Protein AF-G0MI39-F1 (afdb_monomer_lite)

Sequence (133 aa):
MDVKTEIKRYMENEIDLSHENLKAAEGELINAMEQLVKMVQGYNIDMSHFEDQTTQYDRILRQLKAARNAYMFNELKGITARIELLTEELKKIMKTFRVRHRRLIEEAAAAQSAEDGSEDEVEDEAEEDEDDE

Organism: Caenorhabditis brenneri (NCBI:txid135651)

pLDDT: mean 78.34, std 10.87, range [51.91, 91.31]

Foldseek 3Di:
DDPVVVVVVVVVVLLVVLVVLLVVLVVLLVVLVVVVVVVCVVLVFDCVVCVVVVVVVVVLVVLSVVLVVPSDSVSSVVSSVVSNVVSVVSVVCVVCVCPVCVVSSVVSVVVVVVVVVPPPDPDDDDDDDDDDD

Structure (mmCIF, N/CA/C/O backbone):
data_AF-G0MI39-F1
#
_entry.id   AF-G0MI39-F1
#
loop_
_atom_site.group_PDB
_atom_site.id
_atom_site.type_symbol
_atom_site.label_atom_id
_atom_site.label_alt_id
_atom_site.label_comp_id
_atom_site.label_asym_id
_atom_site.label_entity_id
_atom_site.label_seq_id
_atom_site.pdbx_PDB_ins_cod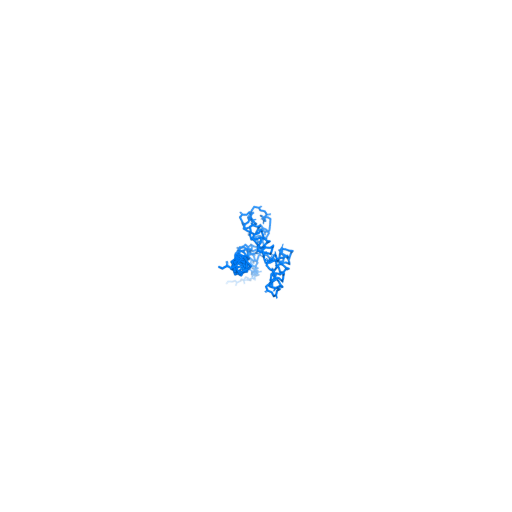e
_atom_site.Cartn_x
_atom_site.Cartn_y
_atom_site.Cartn_z
_atom_site.occupancy
_atom_site.B_iso_or_equiv
_atom_site.auth_seq_id
_atom_site.auth_comp_id
_atom_site.auth_asym_id
_atom_site.auth_atom_id
_atom_site.pdbx_PDB_model_num
ATOM 1 N N . MET A 1 1 ? 31.360 4.065 -32.986 1.00 61.62 1 MET A N 1
ATOM 2 C CA . MET A 1 1 ? 30.204 3.307 -32.467 1.00 61.62 1 MET A CA 1
ATOM 3 C C . MET A 1 1 ? 29.000 3.778 -33.262 1.00 61.62 1 MET A C 1
ATOM 5 O O . MET A 1 1 ? 28.885 4.983 -33.442 1.00 61.62 1 MET A O 1
ATOM 9 N N . ASP A 1 2 ? 28.213 2.882 -33.859 1.00 85.75 2 ASP A N 1
ATOM 10 C CA . ASP A 1 2 ? 27.056 3.303 -34.659 1.00 85.75 2 ASP A CA 1
ATOM 11 C C . ASP A 1 2 ? 25.864 3.681 -33.753 1.00 85.75 2 ASP A C 1
ATOM 13 O O . ASP A 1 2 ? 25.749 3.196 -32.624 1.00 85.75 2 ASP A O 1
ATOM 17 N N . VAL A 1 3 ? 24.976 4.540 -34.259 1.00 81.56 3 VAL A N 1
ATOM 18 C CA . VAL A 1 3 ? 23.812 5.082 -33.531 1.00 81.56 3 VAL A CA 1
ATOM 19 C C . VAL A 1 3 ? 22.876 3.982 -33.011 1.00 81.56 3 VAL A C 1
ATOM 21 O O . VAL A 1 3 ? 22.298 4.110 -31.935 1.00 81.56 3 VAL A O 1
ATOM 24 N N . LYS A 1 4 ? 22.738 2.868 -33.735 1.00 80.25 4 LYS A N 1
ATOM 25 C CA . LYS A 1 4 ? 21.874 1.744 -33.348 1.00 80.25 4 LYS A CA 1
ATOM 26 C C . LYS A 1 4 ? 22.452 0.995 -32.146 1.00 80.25 4 LYS A C 1
ATOM 28 O O . LYS A 1 4 ? 21.699 0.595 -31.261 1.00 80.25 4 LYS A O 1
ATOM 33 N N . THR A 1 5 ? 23.773 0.848 -32.088 1.00 84.06 5 THR A N 1
ATOM 34 C CA . THR A 1 5 ? 24.483 0.276 -30.935 1.00 84.06 5 THR A CA 1
ATOM 35 C C . THR A 1 5 ? 24.332 1.158 -29.690 1.00 84.06 5 THR A C 1
ATOM 37 O O . THR A 1 5 ? 24.114 0.651 -28.591 1.00 84.06 5 THR A O 1
ATOM 40 N N . GLU A 1 6 ? 24.387 2.480 -29.851 1.00 83.38 6 GLU A N 1
ATOM 41 C CA . GLU A 1 6 ? 24.227 3.426 -28.743 1.00 83.38 6 GLU A CA 1
ATOM 42 C C . GLU A 1 6 ? 22.795 3.462 -28.189 1.00 83.38 6 GLU A C 1
ATOM 44 O O . GLU A 1 6 ? 22.616 3.378 -26.974 1.00 83.38 6 GLU A O 1
ATOM 49 N N . ILE A 1 7 ? 21.784 3.474 -29.066 1.00 79.12 7 ILE A N 1
ATOM 50 C CA . ILE A 1 7 ? 20.367 3.376 -28.678 1.00 79.12 7 ILE A CA 1
ATOM 51 C C . ILE A 1 7 ? 20.089 2.054 -27.955 1.00 79.12 7 ILE A C 1
ATOM 53 O O . ILE A 1 7 ? 19.403 2.048 -26.936 1.00 79.12 7 ILE A O 1
ATOM 57 N N . LYS A 1 8 ? 20.638 0.934 -28.443 1.00 77.62 8 LYS A N 1
ATOM 58 C CA . LYS A 1 8 ? 20.431 -0.377 -27.816 1.00 77.62 8 LYS A CA 1
ATOM 59 C C . LYS A 1 8 ? 20.957 -0.410 -26.376 1.00 77.62 8 LYS A C 1
ATOM 61 O O . LYS A 1 8 ? 20.229 -0.814 -25.479 1.00 77.62 8 LYS A O 1
ATOM 66 N N . ARG A 1 9 ? 22.176 0.087 -26.154 1.00 81.75 9 ARG A N 1
ATOM 67 C CA . ARG A 1 9 ? 22.781 0.190 -24.816 1.00 81.75 9 ARG A CA 1
ATOM 68 C C . ARG A 1 9 ? 21.995 1.124 -23.891 1.00 81.75 9 ARG A C 1
ATOM 70 O O . ARG A 1 9 ? 21.855 0.833 -22.711 1.00 81.75 9 ARG A O 1
ATOM 77 N N . TYR A 1 10 ? 21.469 2.233 -24.416 1.00 81.12 10 TYR A N 1
ATOM 78 C CA . TYR A 1 10 ? 20.580 3.109 -23.648 1.00 81.12 10 TYR A CA 1
ATOM 79 C C . TYR A 1 10 ? 19.308 2.370 -23.203 1.00 81.12 10 TYR A C 1
ATOM 81 O O . TYR A 1 10 ? 18.942 2.441 -22.035 1.00 81.12 10 TYR A O 1
ATOM 89 N N . MET A 1 11 ? 18.673 1.611 -24.103 1.00 78.56 11 MET A N 1
ATOM 90 C CA . MET A 1 11 ? 17.482 0.826 -23.766 1.00 78.56 11 MET A CA 1
ATOM 91 C C . MET A 1 11 ? 17.762 -0.274 -22.736 1.00 78.56 11 MET A C 1
ATOM 93 O O . MET A 1 11 ? 16.943 -0.475 -21.846 1.00 78.56 11 MET A O 1
ATOM 97 N N . GLU A 1 12 ? 18.898 -0.967 -22.838 1.00 80.06 12 GLU A N 1
ATOM 98 C CA . GLU A 1 12 ? 19.317 -1.980 -21.856 1.00 80.06 12 GLU A CA 1
ATOM 99 C C . GLU A 1 12 ? 19.497 -1.352 -20.461 1.00 80.06 12 GLU A C 1
ATOM 101 O O . GLU A 1 12 ? 18.884 -1.815 -19.502 1.00 80.06 12 GLU A O 1
ATOM 106 N N . ASN A 1 13 ? 20.207 -0.222 -20.364 1.00 81.62 13 ASN A N 1
ATOM 107 C CA . ASN A 1 13 ? 20.380 0.503 -19.099 1.00 81.62 13 ASN A CA 1
ATOM 108 C C . ASN A 1 13 ? 19.049 0.999 -18.502 1.00 81.62 13 ASN A C 1
ATOM 110 O O . ASN A 1 13 ? 18.848 0.970 -17.291 1.00 81.62 13 ASN A O 1
ATOM 114 N N . GLU A 1 14 ? 18.136 1.483 -19.344 1.00 79.69 14 GLU A N 1
ATOM 115 C CA . GLU A 1 14 ? 16.818 1.949 -18.908 1.00 79.69 14 GLU A CA 1
ATOM 116 C C . GLU A 1 14 ? 15.943 0.801 -18.379 1.00 79.69 14 GLU A C 1
ATOM 118 O O . GLU A 1 14 ? 15.175 0.999 -17.431 1.00 79.69 14 GLU A O 1
ATOM 123 N N . ILE A 1 15 ? 16.054 -0.399 -18.960 1.00 76.06 15 ILE A N 1
ATOM 124 C CA . ILE A 1 15 ? 15.371 -1.603 -18.468 1.00 76.06 15 ILE A CA 1
ATOM 125 C C . ILE A 1 15 ? 15.882 -1.966 -17.072 1.00 76.06 15 ILE A C 1
ATOM 127 O O . ILE A 1 15 ? 15.061 -2.152 -16.171 1.00 76.06 15 ILE A O 1
ATOM 131 N N . ASP A 1 16 ? 17.200 -1.993 -16.873 1.00 80.88 16 ASP A N 1
ATOM 132 C CA . ASP A 1 16 ? 17.807 -2.300 -15.572 1.00 80.88 16 ASP A CA 1
ATOM 133 C C . ASP A 1 16 ? 17.374 -1.289 -14.501 1.00 80.88 16 ASP A C 1
ATOM 135 O O . ASP A 1 16 ? 16.868 -1.676 -13.444 1.00 80.88 16 ASP A O 1
ATOM 139 N N . LEU A 1 17 ? 17.439 0.010 -14.816 1.00 81.94 17 LEU A N 1
ATOM 140 C CA . LEU A 1 17 ? 16.979 1.073 -13.919 1.00 81.94 17 LEU A CA 1
ATOM 141 C C . LEU A 1 17 ? 15.483 0.937 -13.583 1.00 81.94 17 LEU A C 1
ATOM 143 O O . LEU A 1 17 ? 15.063 1.141 -12.445 1.00 81.94 17 LEU A O 1
ATOM 147 N N . SER A 1 18 ? 14.657 0.565 -14.564 1.00 78.25 18 SER A N 1
ATOM 148 C CA . SER A 1 18 ? 13.218 0.365 -14.348 1.00 78.25 18 SER A CA 1
ATOM 149 C C . SER A 1 18 ? 12.935 -0.834 -13.442 1.00 78.25 18 SER A C 1
ATOM 151 O O . SER A 1 18 ? 12.008 -0.779 -12.632 1.00 78.25 18 SER A O 1
ATOM 153 N N . HIS A 1 19 ? 13.736 -1.898 -13.533 1.00 79.19 19 HIS A N 1
ATOM 154 C CA . HIS A 1 19 ? 13.647 -3.043 -12.630 1.00 79.19 19 HIS A CA 1
ATOM 155 C C . HIS A 1 19 ? 14.049 -2.690 -11.196 1.00 79.19 19 HIS A C 1
ATOM 157 O O . HIS A 1 19 ? 13.366 -3.112 -10.259 1.00 79.19 19 HIS A O 1
ATOM 163 N N . GLU A 1 20 ? 15.120 -1.917 -11.015 1.00 84.94 20 GLU A N 1
ATOM 164 C CA . GLU A 1 20 ? 15.544 -1.441 -9.694 1.00 84.94 20 GLU A CA 1
ATOM 165 C C . GLU A 1 20 ? 14.475 -0.553 -9.050 1.00 84.94 20 GLU A C 1
ATOM 167 O O . GLU A 1 20 ? 14.073 -0.809 -7.913 1.00 84.94 20 GLU A O 1
ATOM 172 N N . ASN A 1 21 ? 13.935 0.410 -9.801 1.00 84.44 21 ASN A N 1
ATOM 173 C CA . ASN A 1 21 ? 12.869 1.291 -9.324 1.00 84.44 21 ASN A CA 1
ATOM 174 C C . ASN A 1 21 ? 11.598 0.513 -8.965 1.00 84.44 21 ASN A C 1
ATOM 176 O O . ASN A 1 21 ? 11.002 0.754 -7.919 1.00 84.44 21 ASN A O 1
ATOM 180 N N . LEU A 1 22 ? 11.202 -0.464 -9.789 1.00 83.38 22 LEU A N 1
ATOM 181 C CA . LEU A 1 22 ? 10.055 -1.321 -9.486 1.00 83.38 22 LEU A CA 1
ATOM 182 C C . LEU A 1 22 ? 10.268 -2.108 -8.186 1.00 83.38 22 LEU A C 1
ATOM 184 O O . LEU A 1 22 ? 9.354 -2.211 -7.371 1.00 83.38 22 LEU A O 1
ATOM 188 N N . LYS A 1 23 ? 11.472 -2.655 -7.977 1.00 84.06 23 LYS A N 1
ATOM 189 C CA . LYS A 1 23 ? 11.817 -3.394 -6.755 1.00 84.06 23 LYS A CA 1
ATOM 190 C C . LYS A 1 23 ? 11.811 -2.486 -5.521 1.00 84.06 23 LYS A C 1
ATOM 192 O O . LYS A 1 23 ? 11.361 -2.916 -4.462 1.00 84.06 23 LYS A O 1
ATOM 197 N N . ALA A 1 24 ? 12.300 -1.254 -5.649 1.00 87.50 24 ALA A N 1
ATOM 198 C CA . ALA A 1 24 ? 12.259 -0.267 -4.574 1.00 87.50 24 ALA A CA 1
ATOM 199 C C . ALA A 1 24 ? 10.810 0.102 -4.216 1.00 87.50 24 ALA A C 1
ATOM 201 O O . ALA A 1 24 ? 10.422 -0.021 -3.056 1.00 87.50 24 ALA A O 1
ATOM 202 N N . ALA A 1 25 ? 9.989 0.442 -5.216 1.00 85.38 25 ALA A N 1
ATOM 203 C CA . ALA A 1 25 ? 8.580 0.779 -5.024 1.00 85.38 25 ALA A CA 1
ATOM 204 C C . ALA A 1 25 ? 7.782 -0.384 -4.402 1.00 85.38 25 ALA A C 1
ATOM 206 O O . ALA A 1 25 ? 6.984 -0.170 -3.490 1.00 85.38 25 ALA A O 1
ATOM 207 N N . GLU A 1 26 ? 8.027 -1.625 -4.842 1.00 84.19 26 GLU A N 1
ATOM 208 C CA . GLU A 1 26 ? 7.455 -2.840 -4.242 1.00 84.19 26 GLU A CA 1
ATOM 209 C C . GLU A 1 26 ? 7.794 -2.947 -2.748 1.00 84.19 26 GLU A C 1
ATOM 211 O O . GLU A 1 26 ? 6.906 -3.168 -1.924 1.00 84.19 26 GLU A O 1
ATOM 216 N N . GLY A 1 2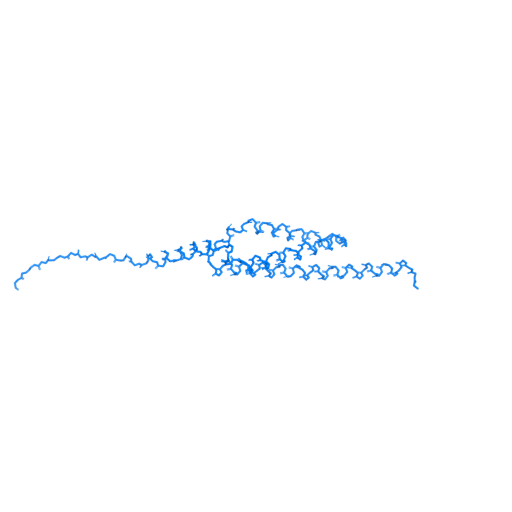7 ? 9.069 -2.760 -2.392 1.00 87.19 27 GLY A N 1
ATOM 217 C CA . GLY A 1 27 ? 9.518 -2.807 -1.002 1.00 87.19 27 GLY A CA 1
ATOM 218 C C . GLY A 1 27 ? 8.875 -1.724 -0.133 1.00 87.19 27 GLY A C 1
ATOM 219 O O . GLY A 1 27 ? 8.471 -2.001 0.997 1.00 87.19 27 GLY A O 1
ATOM 220 N N . GLU A 1 28 ? 8.732 -0.507 -0.661 1.00 89.25 28 GLU A N 1
ATOM 221 C CA . GLU A 1 28 ? 8.056 0.583 0.047 1.00 89.25 28 GLU A CA 1
ATOM 222 C C . GLU A 1 28 ? 6.571 0.301 0.284 1.00 89.25 28 GLU A C 1
ATOM 224 O O . GLU A 1 28 ? 6.078 0.549 1.387 1.00 89.25 28 GLU A O 1
ATOM 229 N N . LEU A 1 29 ? 5.870 -0.250 -0.713 1.00 85.94 29 LEU A N 1
ATOM 230 C CA . LEU A 1 29 ? 4.461 -0.616 -0.583 1.00 85.94 29 LEU A CA 1
ATOM 231 C C . LEU A 1 29 ? 4.264 -1.676 0.505 1.00 85.94 29 LEU A C 1
ATOM 233 O O . LEU A 1 29 ? 3.411 -1.507 1.375 1.00 85.94 29 LEU A O 1
ATOM 237 N N . ILE A 1 30 ? 5.073 -2.741 0.483 1.00 86.44 30 ILE A N 1
ATOM 238 C CA . ILE A 1 30 ? 5.008 -3.823 1.478 1.00 86.44 30 ILE A CA 1
ATOM 239 C C . ILE A 1 30 ? 5.231 -3.264 2.887 1.00 86.44 30 ILE A C 1
ATOM 241 O O . ILE A 1 30 ? 4.432 -3.521 3.785 1.00 86.44 30 ILE A O 1
ATOM 245 N N . ASN A 1 31 ? 6.260 -2.436 3.074 1.00 90.56 31 ASN A N 1
ATOM 246 C CA . ASN A 1 31 ? 6.541 -1.812 4.367 1.00 90.56 31 ASN A CA 1
ATOM 247 C C . ASN A 1 31 ? 5.377 -0.915 4.834 1.00 90.56 31 ASN A C 1
ATOM 249 O O . ASN A 1 31 ? 4.955 -0.989 5.987 1.00 90.56 31 ASN A O 1
ATOM 253 N N . ALA A 1 32 ? 4.805 -0.103 3.940 1.00 87.31 32 ALA A N 1
ATOM 254 C CA . ALA A 1 32 ? 3.653 0.734 4.270 1.00 87.31 32 ALA A CA 1
ATOM 255 C C . ALA A 1 32 ? 2.420 -0.098 4.671 1.00 87.31 32 ALA A C 1
ATOM 257 O O . ALA A 1 32 ? 1.719 0.265 5.617 1.00 87.31 32 ALA A O 1
ATOM 258 N N . MET A 1 33 ? 2.175 -1.230 4.003 1.00 85.88 33 MET A N 1
ATOM 259 C CA . MET A 1 33 ? 1.104 -2.160 4.372 1.00 85.88 33 MET A CA 1
ATOM 260 C C . MET A 1 33 ? 1.343 -2.787 5.750 1.00 85.88 33 MET A C 1
ATOM 262 O O . MET A 1 33 ? 0.434 -2.799 6.577 1.00 85.88 33 MET A O 1
ATOM 266 N N . GLU A 1 34 ? 2.561 -3.254 6.037 1.00 88.94 34 GLU A N 1
ATOM 267 C CA . GLU A 1 34 ? 2.911 -3.803 7.354 1.00 88.94 34 GLU A CA 1
ATOM 268 C C . GLU A 1 34 ? 2.727 -2.777 8.480 1.00 88.94 34 GLU A C 1
ATOM 270 O O . GLU A 1 34 ? 2.248 -3.116 9.564 1.00 88.94 34 GLU A O 1
ATOM 275 N N . GLN A 1 35 ? 3.088 -1.513 8.236 1.00 89.25 35 GLN A N 1
ATOM 276 C CA . GLN A 1 35 ? 2.880 -0.427 9.195 1.00 89.25 35 GLN A CA 1
ATOM 277 C C . GLN A 1 35 ? 1.396 -0.148 9.434 1.00 89.25 35 GLN A C 1
ATOM 279 O O . GLN A 1 35 ? 0.996 0.043 10.583 1.00 89.25 35 GLN A O 1
ATOM 284 N N . LEU A 1 36 ? 0.576 -0.163 8.379 1.00 86.44 36 LEU A N 1
ATOM 285 C CA . LEU A 1 36 ? -0.869 -0.003 8.514 1.00 86.44 36 LEU A CA 1
ATOM 286 C C . LEU A 1 36 ? -1.473 -1.144 9.343 1.00 86.44 36 LEU A C 1
ATOM 288 O O . LEU A 1 36 ? -2.235 -0.873 10.265 1.00 86.44 36 LEU A O 1
ATOM 292 N N . VAL A 1 37 ? -1.095 -2.399 9.077 1.00 87.56 37 VAL A N 1
ATOM 293 C CA . VAL A 1 37 ? -1.579 -3.561 9.844 1.00 87.56 37 VAL A CA 1
ATOM 294 C C . VAL A 1 37 ? -1.206 -3.436 11.320 1.00 87.56 37 VAL A C 1
ATOM 296 O O . VAL A 1 37 ? -2.079 -3.544 12.179 1.00 87.56 37 VAL A O 1
ATOM 299 N N . LYS A 1 38 ? 0.061 -3.129 11.627 1.00 88.94 38 LYS A N 1
ATOM 300 C CA . LYS A 1 38 ? 0.518 -2.910 13.011 1.00 88.94 38 LYS A CA 1
ATOM 301 C C . LYS A 1 38 ? -0.257 -1.788 13.699 1.00 88.94 38 LYS A C 1
ATOM 303 O O . LYS A 1 38 ? -0.565 -1.894 14.881 1.00 88.94 38 LYS A O 1
ATOM 308 N N . MET A 1 39 ? -0.574 -0.719 12.970 1.00 88.88 39 MET A N 1
ATOM 309 C CA . MET A 1 39 ? -1.361 0.393 13.494 1.00 88.88 39 MET A CA 1
ATOM 310 C C . MET A 1 39 ? -2.793 -0.031 13.826 1.00 88.88 39 MET A C 1
ATOM 312 O O . MET A 1 39 ? -3.255 0.250 14.926 1.00 88.88 39 MET A O 1
ATOM 316 N N . VAL A 1 40 ? -3.481 -0.714 12.907 1.00 88.06 40 VAL A N 1
ATOM 317 C CA . VAL A 1 40 ? -4.859 -1.193 13.111 1.00 88.06 40 VAL A CA 1
ATOM 318 C C . VAL A 1 40 ? -4.923 -2.177 14.283 1.00 88.06 40 VAL A C 1
ATOM 320 O O . VAL A 1 40 ? -5.755 -2.011 15.174 1.00 88.06 40 VAL A O 1
ATOM 323 N N . GLN A 1 41 ? -3.983 -3.126 14.342 1.00 87.50 41 GLN A N 1
ATOM 324 C CA . GLN A 1 41 ? -3.844 -4.064 15.460 1.00 87.50 41 GLN A CA 1
ATOM 325 C C . GLN A 1 41 ? -3.559 -3.351 16.786 1.00 87.50 41 GLN A C 1
ATOM 327 O O . GLN A 1 41 ? -4.126 -3.720 17.807 1.00 87.50 41 GLN A O 1
ATOM 332 N N . GLY A 1 42 ? -2.738 -2.296 16.782 1.00 87.75 42 GLY A N 1
ATOM 333 C CA . GLY A 1 42 ? -2.465 -1.489 17.975 1.00 87.75 42 GLY A CA 1
ATOM 334 C C . GLY A 1 42 ? -3.696 -0.775 18.545 1.00 87.75 42 GLY A C 1
ATOM 335 O O . GLY A 1 42 ? -3.702 -0.429 19.723 1.00 87.75 42 GLY A O 1
ATOM 336 N N . TYR A 1 43 ? -4.742 -0.576 17.736 1.00 88.06 43 TYR A N 1
ATOM 337 C CA . TYR A 1 43 ? -6.043 -0.073 18.184 1.00 88.06 43 TYR A CA 1
ATOM 338 C C . TYR A 1 43 ? -7.052 -1.185 18.507 1.00 88.06 43 TYR A C 1
ATOM 340 O O . TYR A 1 43 ? -8.178 -0.867 18.872 1.00 88.06 43 TYR A O 1
ATOM 348 N N . ASN A 1 44 ? -6.668 -2.461 18.380 1.00 87.50 44 ASN A N 1
ATOM 349 C CA . ASN A 1 44 ? -7.541 -3.630 18.550 1.00 87.50 44 ASN A CA 1
ATOM 350 C C . ASN A 1 44 ? -8.802 -3.573 17.674 1.00 87.50 44 ASN A C 1
ATOM 352 O O . ASN A 1 44 ? -9.871 -4.041 18.052 1.00 87.50 44 ASN A O 1
ATOM 356 N N . ILE A 1 45 ? -8.670 -2.973 16.490 1.00 87.75 45 ILE A N 1
ATOM 357 C CA . ILE A 1 45 ? -9.745 -2.895 15.503 1.00 87.75 45 ILE A CA 1
ATOM 358 C C . ILE A 1 45 ? -9.685 -4.147 14.628 1.00 87.75 45 ILE A C 1
ATOM 360 O O . ILE A 1 45 ? -8.609 -4.535 14.165 1.00 87.75 45 ILE A O 1
ATOM 364 N N . ASP A 1 46 ? -10.845 -4.745 14.359 1.00 85.31 46 ASP A N 1
ATOM 365 C CA . ASP A 1 46 ? -10.953 -5.867 13.430 1.00 85.31 46 ASP A CA 1
ATOM 366 C C . ASP A 1 46 ? -10.527 -5.448 12.008 1.00 85.31 46 ASP A C 1
ATOM 368 O O . ASP A 1 46 ? -11.009 -4.465 11.435 1.00 85.31 46 ASP A O 1
ATOM 372 N N . MET A 1 47 ? -9.615 -6.223 11.421 1.00 82.12 47 MET A N 1
ATOM 373 C CA . MET A 1 47 ? -9.123 -6.025 10.058 1.00 82.12 47 MET A CA 1
ATOM 374 C C . MET A 1 47 ? -10.218 -6.197 8.997 1.00 82.12 47 MET A C 1
ATOM 376 O O . MET A 1 47 ? -10.054 -5.676 7.892 1.00 82.12 47 MET A O 1
ATOM 380 N N . SER A 1 48 ? -11.334 -6.865 9.316 1.00 86.12 48 SER A N 1
ATOM 381 C CA . SER A 1 48 ? -12.492 -6.994 8.418 1.00 86.12 48 SER A CA 1
ATOM 382 C C . SER A 1 48 ? -13.070 -5.634 7.995 1.00 86.12 48 SER A C 1
ATOM 384 O O . SER A 1 48 ? -13.521 -5.475 6.861 1.00 86.12 48 SER A O 1
ATOM 386 N N . HIS A 1 49 ? -12.932 -4.593 8.828 1.00 83.12 49 HIS A N 1
ATOM 387 C CA . HIS A 1 49 ? -13.314 -3.218 8.479 1.00 83.12 49 HIS A CA 1
ATOM 388 C C . HIS A 1 49 ? -12.513 -2.619 7.309 1.00 83.12 49 HIS A C 1
ATOM 390 O O . HIS A 1 49 ? -12.872 -1.553 6.802 1.00 83.12 49 HIS A O 1
ATOM 396 N N . PHE A 1 50 ? -11.435 -3.283 6.883 1.00 82.62 50 PHE A N 1
ATOM 397 C CA . PHE A 1 50 ? -10.546 -2.857 5.804 1.00 82.62 50 PHE A CA 1
ATOM 398 C C . PHE A 1 50 ? -10.479 -3.879 4.651 1.00 82.62 50 PHE A C 1
ATOM 400 O O . PHE A 1 50 ? -9.509 -3.896 3.884 1.00 82.62 50 PHE A O 1
ATOM 407 N N . GLU A 1 51 ? -11.488 -4.747 4.510 1.00 82.56 51 GLU A N 1
ATOM 408 C CA . GLU A 1 51 ? -11.534 -5.797 3.478 1.00 82.56 51 GLU A CA 1
ATOM 409 C C . GLU A 1 51 ? -11.464 -5.233 2.042 1.00 82.56 51 GLU A C 1
ATOM 411 O O . GLU A 1 51 ? -10.757 -5.761 1.178 1.00 82.56 51 GLU A O 1
ATOM 416 N N . ASP A 1 52 ? -12.112 -4.094 1.790 1.00 79.62 52 ASP A N 1
ATOM 417 C CA . ASP A 1 52 ? -12.060 -3.424 0.486 1.00 79.62 52 ASP A CA 1
ATOM 418 C C . ASP A 1 52 ? -10.644 -2.938 0.152 1.00 79.62 52 ASP A C 1
ATOM 420 O O . ASP A 1 52 ? -10.153 -3.116 -0.969 1.00 79.62 52 ASP A O 1
ATOM 424 N N . GLN A 1 53 ? -9.965 -2.334 1.130 1.00 78.44 53 GLN A N 1
ATOM 425 C CA . GLN A 1 53 ? -8.599 -1.849 0.982 1.00 78.44 53 GLN A CA 1
ATOM 426 C C . GLN A 1 53 ? -7.647 -3.023 0.746 1.00 78.44 53 GLN A C 1
ATOM 428 O O . GLN A 1 53 ? -6.883 -3.000 -0.218 1.00 78.44 53 GLN A O 1
ATOM 433 N N . THR A 1 54 ? -7.720 -4.072 1.568 1.00 78.56 54 THR A N 1
ATOM 434 C CA . THR A 1 54 ? -6.881 -5.277 1.419 1.00 78.56 54 THR A CA 1
ATOM 435 C C . THR A 1 54 ? -7.089 -5.952 0.060 1.00 78.56 54 THR A C 1
ATOM 437 O O . THR A 1 54 ? -6.112 -6.236 -0.635 1.00 78.56 54 THR A O 1
ATOM 440 N N . THR A 1 55 ? -8.335 -6.071 -0.408 1.00 81.81 55 THR A N 1
ATOM 441 C CA . THR A 1 55 ? -8.660 -6.605 -1.742 1.00 81.81 55 THR A CA 1
ATOM 442 C C . THR A 1 55 ? -8.038 -5.782 -2.875 1.00 81.81 55 THR A C 1
ATOM 444 O O . THR A 1 55 ? -7.556 -6.342 -3.872 1.00 81.81 55 THR A O 1
ATOM 447 N N . GLN A 1 56 ? -8.045 -4.449 -2.762 1.00 77.06 56 GLN A N 1
ATOM 448 C CA . GLN A 1 56 ? -7.390 -3.579 -3.740 1.00 77.06 56 GLN A CA 1
ATOM 449 C C . GLN A 1 56 ? -5.876 -3.811 -3.752 1.00 77.06 56 GLN A C 1
ATOM 451 O O . GLN A 1 56 ? -5.316 -4.042 -4.829 1.00 77.06 56 GLN A O 1
ATOM 456 N N . TYR A 1 57 ? -5.225 -3.850 -2.587 1.00 75.12 57 TYR A N 1
ATOM 457 C CA . TYR A 1 57 ? -3.786 -4.117 -2.504 1.00 75.12 57 TYR A CA 1
ATOM 458 C C . TYR A 1 57 ? -3.413 -5.486 -3.086 1.00 75.12 57 TYR A C 1
ATOM 460 O O . TYR A 1 57 ? -2.516 -5.566 -3.926 1.00 75.12 57 TYR A O 1
ATOM 468 N N . ASP A 1 58 ? -4.161 -6.545 -2.771 1.00 80.81 58 ASP A N 1
ATOM 469 C CA . ASP A 1 58 ? -3.939 -7.886 -3.328 1.00 80.81 58 ASP A CA 1
ATOM 470 C C . ASP A 1 58 ? -4.075 -7.932 -4.852 1.00 80.81 58 ASP A C 1
ATOM 472 O O . ASP A 1 58 ? -3.401 -8.704 -5.548 1.00 80.81 58 ASP A O 1
ATOM 476 N N . ARG A 1 59 ? -4.978 -7.125 -5.416 1.00 80.62 59 ARG A N 1
ATOM 477 C CA . ARG A 1 59 ? -5.109 -6.992 -6.870 1.00 80.62 59 ARG A CA 1
ATOM 478 C C . ARG A 1 59 ? -3.863 -6.345 -7.470 1.00 80.62 59 ARG A C 1
ATOM 480 O O . ARG A 1 59 ? -3.376 -6.823 -8.494 1.00 80.62 59 ARG A O 1
ATOM 487 N N . ILE A 1 60 ? -3.343 -5.294 -6.846 1.00 71.88 60 ILE A N 1
ATOM 488 C CA . ILE A 1 60 ? -2.145 -4.589 -7.314 1.00 71.88 60 ILE A CA 1
ATOM 489 C C . ILE A 1 60 ? -0.900 -5.471 -7.196 1.00 71.88 60 ILE A C 1
ATOM 491 O O . ILE A 1 60 ? -0.144 -5.570 -8.160 1.00 71.88 60 ILE A O 1
ATOM 495 N N . LEU A 1 61 ? -0.722 -6.192 -6.088 1.00 76.25 61 LEU A N 1
ATOM 496 C CA . LEU A 1 61 ? 0.393 -7.133 -5.924 1.00 76.25 61 LEU A CA 1
ATOM 497 C C . LEU A 1 61 ? 0.366 -8.240 -6.992 1.00 76.25 61 LEU A C 1
ATOM 499 O O . LEU A 1 61 ? 1.404 -8.621 -7.539 1.00 76.25 61 LEU A O 1
ATOM 503 N N . ARG A 1 62 ? -0.827 -8.715 -7.375 1.00 80.38 62 ARG A N 1
ATOM 504 C CA . ARG A 1 62 ? -0.984 -9.647 -8.505 1.00 80.38 62 ARG A CA 1
ATOM 505 C C . ARG A 1 62 ? -0.602 -9.019 -9.848 1.00 80.38 62 ARG A C 1
ATOM 507 O O . ARG A 1 62 ? 0.068 -9.679 -10.643 1.00 80.38 62 ARG A O 1
ATOM 514 N N . GLN A 1 63 ? -0.985 -7.766 -10.101 1.00 72.38 63 GLN A N 1
ATOM 515 C CA . GLN A 1 63 ? -0.582 -7.034 -11.312 1.00 72.38 63 GLN A CA 1
ATOM 516 C C . GLN A 1 63 ? 0.937 -6.822 -11.370 1.00 72.38 63 GLN A C 1
ATOM 518 O O . GLN A 1 63 ? 1.541 -7.023 -12.422 1.00 72.38 63 GLN A O 1
ATOM 523 N N . LEU A 1 64 ? 1.561 -6.509 -10.234 1.00 69.69 64 LEU A N 1
ATOM 524 C CA . LEU A 1 64 ? 3.010 -6.378 -10.091 1.00 69.69 64 LEU A CA 1
ATOM 525 C C . LEU A 1 64 ? 3.721 -7.687 -10.448 1.00 69.69 64 LEU A C 1
ATOM 527 O O . LEU A 1 64 ? 4.649 -7.696 -11.259 1.00 69.69 64 LEU A O 1
ATOM 531 N N . LYS A 1 65 ? 3.239 -8.813 -9.908 1.00 73.00 65 LYS A N 1
ATOM 532 C CA . LYS A 1 65 ? 3.774 -10.144 -10.221 1.00 73.00 65 LYS A CA 1
ATOM 533 C C . LYS A 1 65 ? 3.653 -10.480 -11.711 1.00 73.00 65 LYS A C 1
ATOM 535 O O . LYS A 1 65 ? 4.589 -11.032 -12.282 1.00 73.00 65 LYS A O 1
ATOM 540 N N . ALA A 1 66 ? 2.527 -10.143 -12.343 1.00 68.44 66 ALA A N 1
ATOM 541 C CA . ALA A 1 66 ? 2.321 -10.365 -13.774 1.00 68.44 66 ALA A CA 1
ATOM 542 C C . ALA A 1 66 ? 3.279 -9.521 -14.635 1.00 68.44 66 ALA A C 1
ATOM 544 O O . ALA A 1 66 ? 3.877 -10.039 -15.574 1.00 68.44 66 ALA A O 1
ATOM 545 N N . ALA A 1 67 ? 3.487 -8.256 -14.274 1.00 64.44 67 ALA A N 1
ATOM 546 C CA . ALA A 1 67 ? 4.363 -7.348 -15.009 1.00 64.44 67 ALA A CA 1
ATOM 547 C C . ALA A 1 67 ? 5.843 -7.703 -14.921 1.00 64.44 67 ALA A C 1
ATOM 549 O O . ALA A 1 67 ? 6.572 -7.585 -15.906 1.00 64.44 67 ALA A O 1
ATOM 550 N N . ARG A 1 68 ? 6.277 -8.219 -13.767 1.00 64.88 68 ARG A N 1
ATOM 551 C CA . ARG A 1 68 ? 7.625 -8.772 -13.597 1.00 64.88 68 ARG A CA 1
ATOM 552 C C . ARG A 1 68 ? 7.937 -9.869 -14.617 1.00 64.88 68 ARG A C 1
ATOM 554 O O . ARG A 1 68 ? 9.074 -9.973 -15.059 1.00 64.88 68 ARG A O 1
ATOM 561 N N . ASN A 1 69 ? 6.931 -10.655 -15.006 1.00 65.56 69 ASN A N 1
ATOM 562 C CA . ASN A 1 69 ? 7.091 -11.763 -15.947 1.00 65.56 69 ASN A CA 1
ATOM 563 C C . ASN A 1 69 ? 7.075 -11.322 -17.422 1.00 65.56 69 ASN A C 1
ATOM 565 O O . ASN A 1 69 ? 7.492 -12.095 -18.279 1.00 65.56 69 ASN A O 1
ATOM 569 N N . ALA A 1 70 ? 6.594 -10.112 -17.730 1.00 59.16 70 ALA A N 1
ATOM 570 C CA . ALA A 1 70 ? 6.373 -9.667 -19.106 1.00 59.16 70 ALA A CA 1
ATOM 571 C C . ALA A 1 70 ? 7.596 -8.994 -19.761 1.00 59.16 70 ALA A C 1
ATOM 573 O O . ALA A 1 70 ? 7.626 -8.883 -20.983 1.00 59.16 70 ALA A O 1
ATOM 574 N N . TYR A 1 71 ? 8.609 -8.550 -18.997 1.00 58.62 71 TYR A N 1
ATOM 575 C CA . TYR A 1 71 ? 9.805 -7.844 -19.514 1.00 58.62 71 TYR A CA 1
ATOM 576 C C . TYR A 1 71 ? 9.491 -6.659 -20.467 1.00 58.62 71 TYR A C 1
ATOM 578 O O . TYR A 1 71 ? 10.311 -6.267 -21.297 1.00 58.62 71 TYR A O 1
ATOM 586 N N . MET A 1 72 ? 8.304 -6.049 -20.351 1.00 63.09 72 MET A N 1
ATOM 587 C CA . MET A 1 72 ? 7.883 -4.919 -21.183 1.00 63.09 72 MET A CA 1
ATOM 588 C C . MET A 1 72 ? 8.193 -3.590 -20.487 1.00 63.09 72 MET A C 1
ATOM 590 O O . MET A 1 72 ? 7.502 -3.172 -19.563 1.00 63.09 72 MET A O 1
ATOM 594 N N . PHE A 1 73 ? 9.224 -2.892 -20.966 1.00 64.06 73 PHE A N 1
ATOM 595 C CA . PHE A 1 73 ? 9.738 -1.636 -20.398 1.00 64.06 73 PHE A CA 1
ATOM 596 C C . PHE A 1 73 ? 8.672 -0.567 -20.081 1.00 64.06 73 PHE A C 1
ATOM 598 O O . PHE A 1 73 ? 8.653 -0.008 -18.985 1.00 64.06 73 PHE A O 1
ATOM 605 N N . ASN A 1 74 ? 7.755 -0.293 -21.015 1.00 66.06 74 ASN A N 1
ATOM 606 C CA . ASN A 1 74 ? 6.701 0.709 -20.806 1.00 66.06 74 ASN A CA 1
ATOM 607 C C . ASN A 1 74 ? 5.696 0.283 -19.724 1.00 66.06 74 ASN A C 1
ATOM 609 O O . ASN A 1 74 ? 5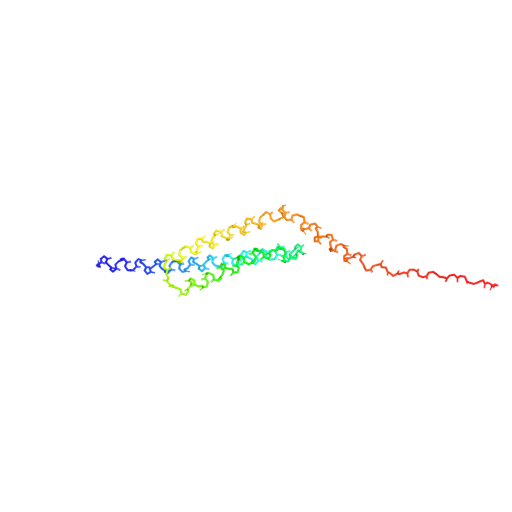.167 1.129 -19.004 1.00 66.06 74 ASN A O 1
ATOM 613 N N . GLU A 1 75 ? 5.450 -1.020 -19.591 1.00 69.56 75 GLU A N 1
ATOM 614 C CA . GLU A 1 75 ? 4.562 -1.558 -18.561 1.00 69.56 75 GLU A CA 1
ATOM 615 C C . GLU A 1 75 ? 5.220 -1.493 -17.180 1.00 69.56 75 GLU A C 1
ATOM 617 O O . GLU A 1 75 ? 4.550 -1.136 -16.212 1.00 69.56 75 GLU A O 1
ATOM 622 N N . LEU A 1 76 ? 6.539 -1.733 -17.098 1.00 71.56 76 LEU A N 1
ATOM 623 C CA . LEU A 1 76 ? 7.312 -1.583 -15.861 1.00 71.56 76 LEU A CA 1
ATOM 624 C C . LEU A 1 76 ? 7.194 -0.156 -15.310 1.00 71.56 76 LEU A C 1
ATOM 626 O O . LEU A 1 76 ? 6.799 0.012 -14.160 1.00 71.56 76 LEU A O 1
ATOM 630 N N . LYS A 1 77 ? 7.431 0.875 -16.136 1.00 75.12 77 LYS A N 1
ATOM 631 C CA . LYS A 1 77 ? 7.307 2.283 -15.706 1.00 75.12 77 LYS A CA 1
ATOM 632 C C . LYS A 1 77 ? 5.893 2.635 -15.235 1.00 75.12 77 LYS A C 1
ATOM 634 O O . LYS A 1 77 ? 5.731 3.272 -14.195 1.00 75.12 77 LYS A O 1
ATOM 639 N N . GLY A 1 78 ? 4.869 2.211 -15.979 1.00 76.69 78 GLY A N 1
ATOM 640 C CA . GLY A 1 78 ? 3.474 2.474 -15.616 1.00 76.69 78 GLY A CA 1
ATOM 641 C C . GLY A 1 78 ? 3.062 1.820 -14.294 1.00 76.69 78 GLY A C 1
ATOM 642 O O . GLY A 1 78 ? 2.277 2.390 -13.535 1.00 76.69 78 GLY A O 1
ATOM 643 N N . ILE A 1 79 ? 3.606 0.641 -13.996 1.00 75.88 79 ILE A N 1
ATOM 644 C CA . ILE A 1 79 ? 3.305 -0.090 -12.763 1.00 75.88 79 ILE A CA 1
ATOM 645 C C . ILE A 1 79 ? 4.080 0.468 -11.579 1.00 75.88 79 ILE A C 1
ATOM 647 O O . ILE A 1 79 ? 3.474 0.641 -10.525 1.00 75.88 79 ILE A O 1
ATOM 651 N N . THR A 1 80 ? 5.347 0.846 -11.756 1.00 82.25 80 THR A N 1
ATOM 652 C CA . THR A 1 80 ? 6.113 1.566 -10.729 1.00 82.25 80 THR A CA 1
ATOM 653 C C . THR A 1 80 ? 5.371 2.822 -10.272 1.00 82.25 80 THR A C 1
ATOM 655 O O . THR A 1 80 ? 5.090 2.958 -9.085 1.00 82.25 80 THR A O 1
ATOM 658 N N . ALA A 1 81 ? 4.928 3.673 -11.205 1.00 82.69 81 ALA A N 1
ATOM 659 C CA . ALA A 1 81 ? 4.189 4.893 -10.865 1.00 82.69 81 ALA A CA 1
ATOM 660 C C . ALA A 1 81 ? 2.875 4.608 -10.113 1.00 82.69 81 ALA A C 1
ATOM 662 O O . ALA A 1 81 ? 2.497 5.333 -9.194 1.00 82.69 81 ALA A O 1
ATOM 663 N N . ARG A 1 82 ? 2.162 3.534 -10.478 1.00 80.44 82 ARG A N 1
ATOM 664 C CA . ARG A 1 82 ? 0.954 3.112 -9.753 1.00 80.44 82 ARG A CA 1
ATOM 665 C C . ARG A 1 82 ? 1.263 2.682 -8.322 1.00 80.44 82 ARG A C 1
ATOM 667 O O . ARG A 1 82 ? 0.507 3.042 -7.426 1.00 80.44 82 ARG A O 1
ATOM 674 N N . ILE A 1 83 ? 2.343 1.929 -8.113 1.00 81.44 83 ILE A N 1
ATOM 675 C CA . ILE A 1 83 ? 2.769 1.496 -6.778 1.00 81.44 83 ILE A CA 1
ATOM 676 C C . ILE A 1 83 ? 3.119 2.709 -5.918 1.00 81.44 83 ILE A C 1
ATOM 678 O O . ILE A 1 83 ? 2.644 2.803 -4.793 1.00 81.44 83 ILE A O 1
ATOM 682 N N . GLU A 1 84 ? 3.882 3.660 -6.455 1.00 85.44 84 GLU A N 1
ATOM 683 C CA . GLU A 1 84 ? 4.251 4.889 -5.745 1.00 85.44 84 GLU A CA 1
ATOM 684 C C . GLU A 1 84 ? 3.016 5.683 -5.296 1.00 85.44 84 GLU A C 1
ATOM 686 O O . GLU A 1 84 ? 2.922 6.078 -4.134 1.00 85.44 84 GLU A O 1
ATOM 691 N N . LEU A 1 85 ? 2.026 5.856 -6.180 1.00 85.62 85 LEU A N 1
ATOM 692 C CA . LEU A 1 85 ? 0.776 6.545 -5.840 1.00 85.62 85 LEU A CA 1
ATOM 693 C C . LEU A 1 85 ? 0.021 5.853 -4.697 1.00 85.62 85 LEU A C 1
ATOM 695 O O . LEU A 1 85 ? -0.434 6.520 -3.770 1.00 85.62 85 LEU A O 1
ATOM 699 N N . LEU A 1 86 ? -0.075 4.524 -4.728 1.00 81.88 86 LEU A N 1
ATOM 700 C CA . LEU A 1 86 ? -0.743 3.746 -3.680 1.00 81.88 86 LEU A CA 1
ATOM 701 C C . LEU A 1 86 ? 0.005 3.807 -2.349 1.00 81.88 86 LEU A C 1
ATOM 703 O O . LEU A 1 86 ? -0.612 3.932 -1.293 1.00 81.88 86 LEU A O 1
ATOM 707 N N . THR A 1 87 ? 1.334 3.752 -2.392 1.00 87.31 87 THR A N 1
ATOM 708 C CA . THR A 1 87 ? 2.179 3.921 -1.211 1.00 87.31 87 THR A CA 1
ATOM 709 C C . THR A 1 87 ? 1.941 5.289 -0.564 1.00 87.31 87 THR A C 1
ATOM 711 O O . THR A 1 87 ? 1.806 5.382 0.658 1.00 87.31 87 THR A O 1
ATOM 714 N N . GLU A 1 88 ? 1.824 6.357 -1.353 1.00 88.12 88 GLU A N 1
ATOM 715 C CA . GLU A 1 88 ? 1.501 7.690 -0.832 1.00 88.12 88 GLU A CA 1
ATOM 716 C C . GLU A 1 88 ? 0.069 7.783 -0.280 1.00 88.12 88 GLU A C 1
ATOM 718 O O . GLU A 1 88 ? -0.162 8.412 0.761 1.00 88.12 88 GLU A O 1
ATOM 723 N N . GLU A 1 89 ? -0.897 7.106 -0.903 1.00 85.62 89 GLU A N 1
ATOM 724 C CA . GLU A 1 89 ? -2.252 6.981 -0.360 1.00 85.62 89 GLU A CA 1
ATOM 725 C C . GLU A 1 89 ? -2.265 6.258 0.996 1.00 85.62 89 GLU A C 1
ATOM 727 O O . GLU A 1 89 ? -2.884 6.761 1.941 1.00 85.62 89 GLU A O 1
ATOM 732 N N . LEU A 1 90 ? -1.522 5.154 1.146 1.00 84.44 90 LEU A N 1
ATOM 733 C CA . LEU A 1 90 ? -1.344 4.449 2.424 1.00 84.44 90 LEU A CA 1
ATOM 734 C C . LEU A 1 90 ? -0.749 5.354 3.496 1.00 84.44 90 LEU A C 1
ATOM 736 O O . LEU A 1 90 ? -1.304 5.472 4.592 1.00 84.44 90 LEU A O 1
ATOM 740 N N . LYS A 1 91 ? 0.357 6.037 3.182 1.00 88.44 91 LYS A N 1
ATOM 741 C CA . LYS A 1 91 ? 1.007 6.978 4.106 1.00 88.44 91 LYS A CA 1
ATOM 742 C C . LYS A 1 91 ? 0.035 8.070 4.554 1.00 88.44 91 LYS A C 1
ATOM 744 O O . LYS A 1 91 ? -0.001 8.433 5.733 1.00 88.44 91 LYS A O 1
ATOM 749 N N . LYS A 1 92 ? -0.807 8.569 3.645 1.00 89.25 92 LYS A N 1
ATOM 750 C CA . LYS A 1 92 ? -1.845 9.557 3.963 1.00 89.25 92 LYS A CA 1
ATOM 751 C C . LYS A 1 92 ? -2.944 8.989 4.865 1.00 89.25 92 LYS A C 1
ATOM 753 O O . LYS A 1 92 ? -3.370 9.686 5.793 1.00 89.25 92 LYS A O 1
ATOM 758 N N . ILE A 1 93 ? -3.403 7.760 4.620 1.00 85.69 93 ILE A N 1
ATOM 759 C CA . ILE A 1 93 ? -4.373 7.070 5.485 1.00 85.69 93 ILE A CA 1
ATOM 760 C C . ILE A 1 93 ? -3.792 6.936 6.890 1.00 85.69 93 ILE A C 1
ATOM 762 O O . ILE A 1 93 ? -4.397 7.439 7.832 1.00 85.69 93 ILE A O 1
ATOM 766 N N . MET A 1 94 ? -2.584 6.384 7.016 1.00 88.50 94 MET A N 1
ATOM 767 C CA . MET A 1 94 ? -1.881 6.229 8.293 1.00 88.50 94 MET A CA 1
ATOM 768 C C . MET A 1 94 ? -1.769 7.555 9.056 1.00 88.50 94 MET A C 1
ATOM 770 O O . MET A 1 94 ? -2.148 7.646 10.222 1.00 88.50 94 MET A O 1
ATOM 774 N N . LYS A 1 95 ? -1.347 8.631 8.381 1.00 91.31 95 LYS A N 1
ATOM 775 C CA . LYS A 1 95 ? -1.226 9.965 8.993 1.00 91.31 95 LYS A CA 1
ATOM 776 C C . LYS A 1 95 ? -2.557 10.519 9.514 1.00 91.31 95 LYS A C 1
ATOM 778 O O . LYS A 1 95 ? -2.571 11.305 10.458 1.00 91.31 95 LYS A O 1
ATOM 783 N N . THR A 1 96 ? -3.673 10.159 8.883 1.00 89.56 96 THR A N 1
ATOM 784 C CA . THR A 1 96 ? -5.008 10.690 9.208 1.00 89.56 96 THR A CA 1
ATOM 785 C C . THR A 1 96 ? -5.899 9.691 9.946 1.00 89.56 96 THR A C 1
ATOM 787 O O . THR A 1 96 ? -7.051 10.012 10.246 1.00 89.56 96 THR A O 1
ATOM 790 N N . PHE A 1 97 ? -5.360 8.516 10.289 1.00 87.25 97 PHE A N 1
ATOM 791 C CA . PHE A 1 97 ? -6.114 7.358 10.757 1.00 87.25 97 PHE A CA 1
ATOM 792 C C . PHE A 1 97 ? -6.955 7.671 11.994 1.00 87.25 97 PHE A C 1
ATOM 794 O O . PHE A 1 97 ? -8.177 7.555 11.955 1.00 87.25 97 PHE A O 1
ATOM 801 N N . ARG A 1 98 ? -6.317 8.194 13.050 1.00 87.50 98 ARG A N 1
ATOM 802 C CA . ARG A 1 98 ? -6.974 8.543 14.321 1.00 87.50 98 ARG A CA 1
ATOM 803 C C . ARG A 1 98 ? -8.171 9.478 14.147 1.00 87.50 98 ARG A C 1
ATOM 805 O O . ARG A 1 98 ? -9.136 9.395 14.896 1.00 87.50 98 ARG A O 1
ATOM 812 N N . VAL A 1 99 ? -8.097 10.390 13.181 1.00 89.19 99 VAL A N 1
ATOM 813 C CA . VAL A 1 99 ? -9.152 11.380 12.943 1.00 89.19 99 VAL A CA 1
ATOM 814 C C . VAL A 1 99 ? -10.279 10.777 12.108 1.00 89.19 99 VAL A C 1
ATOM 816 O O . VAL A 1 99 ? -11.446 10.972 12.430 1.00 89.19 99 VAL A O 1
ATOM 819 N N . ARG A 1 100 ? -9.945 10.031 11.048 1.00 86.56 100 ARG A N 1
ATOM 820 C CA . ARG A 1 100 ? -10.931 9.469 10.110 1.00 86.56 100 ARG A CA 1
ATOM 821 C C . ARG A 1 100 ? -11.656 8.237 10.648 1.00 86.56 100 ARG A C 1
ATOM 823 O O . ARG A 1 100 ? -12.821 8.048 10.324 1.00 86.56 100 ARG A O 1
ATOM 830 N N . HIS A 1 101 ? -10.992 7.443 11.481 1.00 86.69 101 HIS A N 1
ATOM 831 C CA . HIS A 1 101 ? -11.515 6.196 12.046 1.00 86.69 101 HIS A CA 1
ATOM 832 C C . HIS A 1 101 ? -11.774 6.300 13.553 1.00 86.69 101 HIS A C 1
ATOM 834 O O . HIS A 1 101 ? -11.820 5.290 14.246 1.00 86.69 101 HIS A O 1
ATOM 840 N N . ARG A 1 102 ? -11.978 7.521 14.067 1.00 89.88 102 ARG A N 1
ATOM 841 C CA . ARG A 1 102 ? -12.230 7.782 15.491 1.00 89.88 102 ARG A CA 1
ATOM 842 C C . ARG A 1 102 ? -13.340 6.901 16.070 1.00 89.88 102 ARG A C 1
ATOM 844 O O . ARG A 1 102 ? -13.168 6.362 17.151 1.00 89.88 102 ARG A O 1
ATOM 851 N N . ARG A 1 103 ? -14.432 6.724 15.324 1.00 89.62 103 ARG A N 1
ATOM 852 C CA . ARG A 1 103 ? -15.559 5.880 15.731 1.00 89.62 103 ARG A CA 1
ATOM 853 C C . ARG A 1 103 ? -15.150 4.417 15.933 1.00 89.62 103 ARG A C 1
ATOM 855 O O . ARG A 1 103 ? -15.488 3.854 16.959 1.00 89.62 103 ARG A O 1
ATOM 862 N N . LEU A 1 104 ? -14.385 3.839 15.004 1.00 88.62 104 LEU A N 1
ATOM 863 C CA . LEU A 1 104 ? -13.895 2.459 15.133 1.00 88.62 104 LEU A CA 1
ATOM 864 C C . LEU A 1 104 ? -12.971 2.304 16.349 1.00 88.62 104 LEU A C 1
ATOM 866 O O . LEU A 1 104 ? -13.019 1.292 17.033 1.00 88.62 104 LEU A O 1
ATOM 870 N N . ILE A 1 105 ? -12.154 3.322 16.639 1.00 89.94 105 ILE A N 1
ATOM 871 C CA . ILE A 1 105 ? -11.292 3.339 17.830 1.00 89.94 105 ILE A CA 1
ATOM 872 C C . ILE A 1 105 ? -12.134 3.387 19.113 1.00 89.94 105 ILE A C 1
ATOM 874 O O . ILE A 1 105 ? -11.833 2.679 20.067 1.00 89.94 105 ILE A O 1
ATOM 878 N N . GLU A 1 106 ? -13.174 4.223 19.151 1.00 90.25 106 GLU A N 1
ATOM 879 C CA . GLU A 1 106 ? -14.083 4.331 20.300 1.00 90.25 106 GLU A CA 1
ATOM 880 C C . GLU A 1 106 ? -14.880 3.033 20.516 1.00 90.25 106 GLU A C 1
ATOM 882 O O . GLU A 1 106 ? -14.997 2.577 21.650 1.00 90.25 106 GLU A O 1
ATOM 887 N N . GLU A 1 107 ? -15.368 2.409 19.440 1.00 88.50 107 GLU A N 1
ATOM 888 C CA . GLU A 1 107 ? -16.068 1.117 19.479 1.00 88.50 107 GLU A CA 1
ATOM 889 C C . GLU A 1 107 ? -15.150 -0.006 19.990 1.00 88.50 107 GLU A C 1
ATOM 891 O O . GLU A 1 107 ? -15.544 -0.753 20.885 1.00 88.50 107 GLU A O 1
ATOM 896 N N . ALA A 1 108 ? -13.908 -0.080 19.499 1.00 88.94 108 ALA A N 1
ATOM 897 C CA . ALA A 1 108 ? -12.923 -1.053 19.975 1.00 88.94 108 ALA A CA 1
ATOM 898 C C . ALA A 1 108 ? -12.578 -0.848 21.461 1.00 88.94 108 ALA A C 1
ATOM 900 O O . ALA A 1 108 ? -12.565 -1.805 22.231 1.00 88.94 108 ALA A O 1
ATOM 901 N N . ALA A 1 109 ? -12.364 0.398 21.895 1.00 87.88 109 ALA A N 1
ATOM 902 C CA . ALA A 1 109 ? -12.073 0.707 23.297 1.00 87.88 109 ALA A CA 1
ATOM 903 C C . ALA A 1 109 ? -13.244 0.356 24.237 1.00 87.88 109 ALA A C 1
ATOM 905 O O . ALA A 1 109 ? -13.027 -0.112 25.357 1.00 87.88 109 ALA A O 1
ATOM 906 N N . ALA A 1 110 ? -14.486 0.560 23.787 1.00 88.62 110 ALA A N 1
ATOM 907 C CA . ALA A 1 110 ? -15.675 0.196 24.551 1.00 88.62 110 ALA A CA 1
ATOM 908 C C . ALA A 1 110 ? -15.833 -1.328 24.681 1.00 88.62 110 ALA A C 1
ATOM 910 O O . ALA A 1 110 ? -16.140 -1.806 25.769 1.00 88.62 110 ALA A O 1
ATOM 911 N N . ALA A 1 111 ? -15.576 -2.085 23.609 1.00 84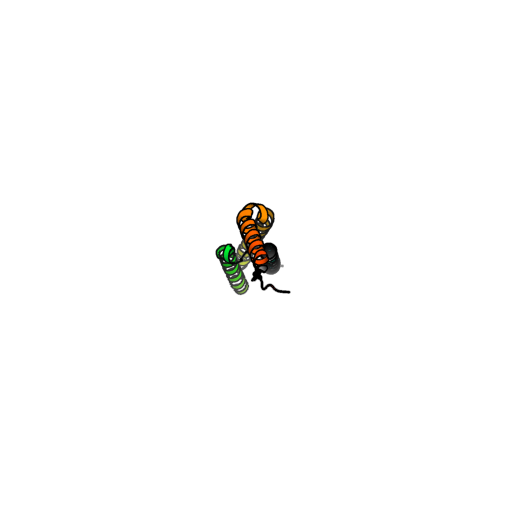.25 111 ALA A N 1
ATOM 912 C CA . ALA A 1 111 ? -15.614 -3.548 23.635 1.00 84.25 111 ALA A CA 1
ATOM 913 C C . ALA A 1 111 ? -14.579 -4.136 24.610 1.00 84.25 111 ALA A C 1
ATOM 915 O O . ALA A 1 111 ? -14.921 -4.999 25.411 1.00 84.25 111 ALA A O 1
ATOM 916 N N . GLN A 1 112 ? -13.354 -3.599 24.622 1.00 80.19 112 GLN A N 1
ATOM 917 C CA . GLN A 1 112 ? -12.318 -4.008 25.580 1.00 80.19 112 GLN A CA 1
ATOM 918 C C . GLN A 1 112 ? -12.713 -3.741 27.031 1.00 80.19 112 GLN A C 1
ATOM 920 O O . GLN A 1 112 ? -12.487 -4.571 27.902 1.00 80.19 112 GLN A O 1
ATOM 925 N N . SER A 1 113 ? -13.332 -2.587 27.284 1.00 79.75 113 SER A N 1
ATOM 926 C CA . SER A 1 113 ? -13.787 -2.224 28.631 1.00 79.75 113 SER A CA 1
ATOM 927 C C . SER A 1 113 ? -14.952 -3.102 29.107 1.00 79.75 113 SER A C 1
ATOM 929 O O . SER A 1 113 ? -15.160 -3.239 30.307 1.00 79.75 113 SER A O 1
ATOM 931 N N . ALA A 1 114 ? -15.727 -3.673 28.179 1.00 74.00 114 ALA A N 1
ATOM 932 C CA . ALA A 1 114 ? -16.827 -4.583 28.484 1.00 74.00 114 ALA A CA 1
ATOM 933 C C . ALA A 1 114 ? -16.352 -6.021 28.762 1.00 74.00 114 ALA A C 1
ATOM 935 O O . ALA A 1 114 ? -16.942 -6.684 29.608 1.00 74.00 114 ALA A O 1
ATOM 936 N N . GLU A 1 115 ? -15.291 -6.493 28.096 1.00 67.94 115 GLU A N 1
ATOM 937 C CA . GLU A 1 115 ? -14.658 -7.783 28.419 1.00 67.94 115 GLU A CA 1
ATOM 938 C C . GLU A 1 115 ? -14.004 -7.752 29.811 1.00 67.94 115 GLU A C 1
ATOM 940 O O . GLU A 1 115 ? -14.248 -8.647 30.616 1.00 67.94 115 GLU A O 1
ATOM 945 N N . ASP A 1 116 ? -13.269 -6.683 30.133 1.00 61.34 116 ASP A N 1
ATOM 946 C CA . ASP A 1 116 ? -12.553 -6.522 31.415 1.00 61.34 116 ASP A CA 1
ATOM 947 C C . ASP A 1 116 ? -13.502 -6.304 32.617 1.00 61.34 116 ASP A C 1
ATOM 949 O O . ASP A 1 116 ? -13.134 -6.510 33.768 1.00 61.34 116 ASP A O 1
ATOM 953 N N . GLY A 1 117 ? -14.751 -5.896 32.359 1.00 56.38 117 GLY A N 1
ATOM 954 C CA . GLY A 1 117 ? -15.791 -5.702 33.376 1.00 56.38 117 GLY A CA 1
ATOM 955 C C . GLY A 1 117 ? -16.670 -6.928 33.649 1.00 56.38 117 GLY A C 1
ATOM 956 O O . GLY A 1 117 ? -17.610 -6.817 34.430 1.00 56.38 117 GLY A O 1
ATOM 957 N N . SER A 1 118 ? -16.410 -8.067 32.995 1.00 54.59 118 SER A N 1
ATOM 958 C CA . SER A 1 118 ? -17.237 -9.283 33.096 1.00 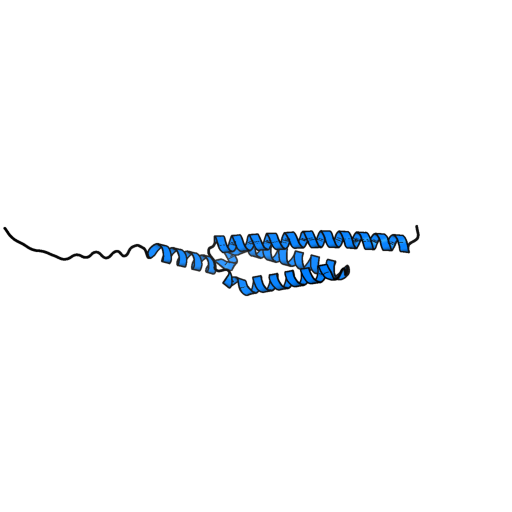54.59 118 SER A CA 1
ATOM 959 C C . SER A 1 118 ? -16.672 -10.382 34.013 1.00 54.59 118 SER A C 1
ATOM 961 O O . SER A 1 118 ? -17.281 -11.443 34.125 1.00 54.59 118 SER A O 1
ATOM 963 N N . GLU A 1 119 ? -15.549 -10.137 34.703 1.00 54.06 119 GLU A N 1
ATOM 964 C CA . GLU A 1 119 ? -14.911 -11.103 35.623 1.00 54.06 119 GLU A CA 1
ATOM 965 C C . GLU A 1 119 ? -15.257 -10.922 37.121 1.00 54.06 119 GLU A C 1
ATOM 967 O O . GLU A 1 119 ? -14.673 -11.617 37.948 1.00 54.06 119 GLU A O 1
ATOM 972 N N . ASP A 1 120 ? -16.210 -10.060 37.504 1.00 51.91 120 ASP A N 1
ATOM 973 C CA . ASP A 1 120 ? -16.525 -9.798 38.927 1.00 51.91 120 ASP A CA 1
ATOM 974 C C . ASP A 1 120 ? -18.031 -9.904 39.249 1.00 51.91 120 ASP A C 1
ATOM 976 O O . ASP A 1 120 ? -18.659 -8.978 39.755 1.00 51.91 120 ASP A O 1
ATOM 980 N N . GLU A 1 121 ? -18.624 -11.061 38.946 1.00 54.22 121 GLU A N 1
ATOM 981 C CA . GLU A 1 121 ? -19.853 -11.527 39.604 1.00 54.22 121 GLU A CA 1
ATOM 982 C C . GLU A 1 121 ? -19.600 -12.929 40.184 1.00 54.22 121 GLU A C 1
ATOM 984 O O . GLU A 1 121 ? -19.964 -13.950 39.603 1.00 54.22 121 GLU A O 1
ATOM 989 N N . VAL A 1 122 ? -18.933 -12.989 41.342 1.00 58.53 122 VAL A N 1
ATOM 990 C CA . VAL A 1 122 ? -19.178 -14.073 42.304 1.00 58.53 122 VAL A CA 1
ATOM 991 C C . VAL A 1 122 ? -20.219 -13.559 43.284 1.00 58.53 122 VAL A C 1
ATOM 993 O O . VAL A 1 122 ? -19.948 -12.671 44.091 1.00 58.53 122 VAL A O 1
ATOM 996 N N . GLU A 1 123 ? -21.425 -14.097 43.121 1.00 52.12 123 GLU A N 1
ATOM 997 C CA . GLU A 1 123 ? -22.598 -13.862 43.948 1.00 52.12 123 GLU A CA 1
ATOM 998 C C . GLU A 1 123 ? -22.298 -14.106 45.433 1.00 52.12 123 GLU A C 1
ATOM 1000 O O . GLU A 1 123 ? -21.747 -15.131 45.842 1.00 52.12 123 GL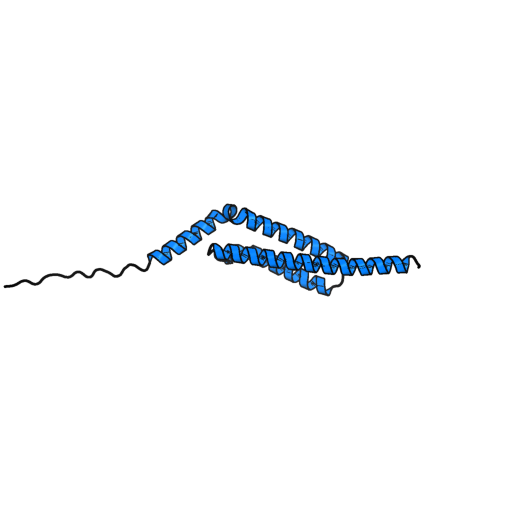U A O 1
ATOM 1005 N N . ASP A 1 124 ? -22.688 -13.110 46.218 1.00 61.38 124 ASP A N 1
ATOM 1006 C CA . ASP A 1 124 ? -22.871 -13.140 47.659 1.00 61.38 124 ASP A CA 1
ATOM 1007 C C . ASP A 1 124 ? -24.073 -14.051 47.960 1.00 61.38 124 ASP A C 1
ATOM 1009 O O . ASP A 1 124 ? -25.220 -13.647 47.766 1.00 61.38 124 ASP A O 1
ATOM 1013 N N . GLU A 1 125 ? -23.833 -15.295 48.384 1.00 56.00 125 GLU A N 1
ATOM 1014 C CA . GLU A 1 125 ? -24.877 -16.088 49.039 1.00 56.00 125 GLU A CA 1
ATOM 1015 C C . GLU A 1 125 ? -24.825 -15.836 50.546 1.00 56.00 125 GLU A C 1
ATOM 1017 O O . GLU A 1 125 ? -24.052 -16.435 51.298 1.00 56.00 125 GLU A O 1
ATOM 1022 N N . ALA A 1 126 ? -25.680 -14.907 50.965 1.00 65.81 126 ALA A N 1
ATOM 1023 C CA . ALA A 1 126 ? -26.194 -14.815 52.316 1.00 65.81 126 ALA A CA 1
ATOM 1024 C C . ALA A 1 126 ? -27.322 -15.842 52.505 1.00 65.81 126 ALA A C 1
ATOM 1026 O O . ALA A 1 126 ? -28.264 -15.806 51.728 1.00 65.81 126 ALA A O 1
ATOM 1027 N N . GLU A 1 127 ? -27.261 -16.665 53.556 1.00 54.50 127 GLU A N 1
ATOM 1028 C CA . GLU A 1 127 ? -28.413 -17.146 54.351 1.00 54.50 127 GLU A CA 1
ATOM 1029 C C . GLU A 1 127 ? -27.875 -17.452 55.764 1.00 54.50 127 GLU A C 1
ATOM 1031 O O . GLU A 1 127 ? -26.887 -18.169 55.923 1.00 54.50 127 GLU A O 1
ATOM 1036 N N . GLU A 1 128 ? -28.195 -16.608 56.745 1.00 58.50 128 GLU A N 1
ATOM 1037 C CA . GLU A 1 128 ? -29.356 -16.666 57.656 1.00 58.50 128 GLU A CA 1
ATOM 1038 C C . GLU A 1 128 ? -29.169 -17.658 58.820 1.00 58.50 128 GLU A C 1
ATOM 1040 O O . GLU A 1 128 ? -29.020 -18.860 58.636 1.00 58.50 128 GLU A O 1
ATOM 1045 N N . ASP A 1 129 ? -29.116 -17.050 60.012 1.00 61.25 129 ASP A N 1
ATOM 1046 C CA . ASP A 1 129 ? -29.698 -17.443 61.296 1.00 61.25 129 ASP A CA 1
ATOM 1047 C C . ASP A 1 129 ? -29.731 -18.926 61.693 1.00 61.25 129 ASP A C 1
ATOM 1049 O O . ASP A 1 129 ? -30.380 -19.749 61.064 1.00 61.25 129 ASP A O 1
ATOM 1053 N N . GLU A 1 130 ? -29.192 -19.226 62.879 1.00 56.47 130 GLU A N 1
ATOM 1054 C CA . GLU A 1 130 ? -30.012 -19.893 63.894 1.00 56.47 130 GLU A CA 1
ATOM 1055 C C . GLU A 1 130 ? -29.487 -19.601 65.308 1.00 56.47 130 GLU A C 1
ATOM 1057 O O . GLU A 1 130 ? -28.282 -19.573 65.578 1.00 56.47 130 GLU A O 1
ATOM 1062 N N . ASP A 1 131 ? -30.460 -19.305 66.162 1.00 63.44 131 ASP A N 1
ATOM 1063 C CA . ASP A 1 131 ? -30.398 -18.928 67.564 1.00 63.44 131 ASP A CA 1
ATOM 1064 C C . ASP A 1 131 ? -29.796 -20.007 68.493 1.00 63.44 131 ASP A C 1
ATOM 1066 O O . ASP A 1 131 ? -29.599 -21.167 68.137 1.00 63.44 131 ASP A O 1
ATOM 1070 N N . ASP A 1 132 ? -29.635 -19.566 69.742 1.00 60.25 132 ASP A N 1
ATOM 1071 C CA . ASP A 1 132 ? -29.893 -20.293 70.992 1.00 60.25 132 ASP A CA 1
ATOM 1072 C C . ASP A 1 132 ? -28.718 -20.666 71.931 1.00 60.25 132 ASP A C 1
ATOM 1074 O O . ASP A 1 132 ? -27.873 -21.521 71.663 1.00 60.25 132 ASP A O 1
ATOM 1078 N N . GLU A 1 133 ? -28.847 -20.029 73.110 1.00 58.22 133 GLU A N 1
ATOM 1079 C CA . GLU A 1 133 ? -28.393 -20.319 74.490 1.00 58.22 133 GLU A CA 1
ATOM 1080 C C . GLU A 1 133 ? -27.013 -19.851 74.997 1.00 58.22 133 GLU A C 1
ATOM 1082 O O . GLU A 1 133 ? -25.958 -20.465 74.716 1.00 58.22 133 GLU A O 1
#

Radius of gyration: 28.0 Å; chains: 1; bounding box: 61×32×109 Å

Secondary structure (DSSP, 8-state):
--HHHHHHHHHHHHHHHHHHHHHHHHHHHHHHHHHHHHHHHHTT--GGGGHHHHHHHHHHHHHHHHHHHH--HHHHHHHHHHHHHHHHHHHHHHHHHHHHTHHHHHHHHHHHHHHHTSS--------------